Protein AF-A0A7S0R0D7-F1 (afdb_monomer)

Secondary structure (DSSP, 8-state):
-HHHHEEEE-SS-SEE-SSEEEEEEEEPPPTTS---S-GGG---EEEEEEEEPTTHHHHHHHHHHHHHHHHHHHHHS--TTGGGG-HHHHHHHHHHHHHHHT-HHHHHHHHHHHHHHTS-SSS---------

Structure (mmCIF, N/CA/C/O backbone):
data_AF-A0A7S0R0D7-F1
#
_entry.id   AF-A0A7S0R0D7-F1
#
loop_
_atom_site.group_PDB
_atom_site.id
_atom_site.type_symbol
_atom_site.label_atom_id
_atom_site.label_alt_id
_atom_site.label_comp_id
_atom_site.label_asym_id
_atom_site.label_entity_id
_atom_site.label_seq_id
_atom_site.pdbx_PDB_ins_code
_atom_site.Cartn_x
_atom_site.Cartn_y
_atom_site.Cartn_z
_atom_site.occupancy
_atom_site.B_iso_or_equiv
_atom_site.auth_seq_id
_atom_site.auth_comp_id
_atom_site.auth_asym_id
_atom_site.auth_atom_id
_atom_site.pdbx_PDB_model_num
ATOM 1 N N . GLU A 1 1 ? -10.658 -15.419 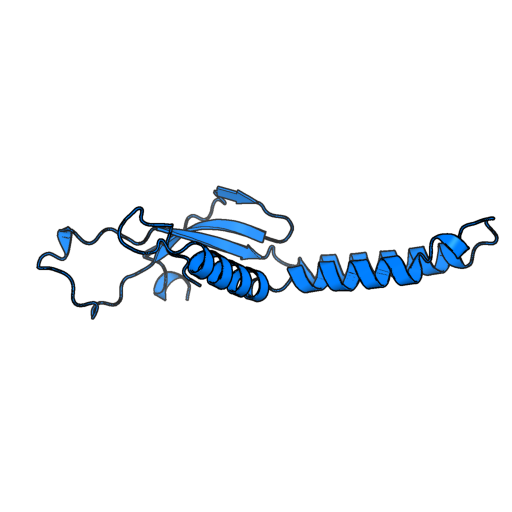15.283 1.00 74.62 1 GLU A N 1
ATOM 2 C CA . GLU A 1 1 ? -11.649 -14.809 14.361 1.00 74.62 1 GLU A CA 1
ATOM 3 C C . GLU A 1 1 ? -11.902 -13.342 14.723 1.00 74.62 1 GLU A C 1
ATOM 5 O O . GLU A 1 1 ? -11.580 -12.938 15.838 1.00 74.62 1 GLU A O 1
ATOM 10 N N . LEU A 1 2 ? -12.405 -12.516 13.797 1.00 81.69 2 LEU A N 1
ATOM 11 C CA . LEU A 1 2 ? -12.587 -11.064 14.011 1.00 81.69 2 LEU A CA 1
ATOM 12 C C . LEU A 1 2 ? -13.493 -10.781 15.224 1.00 81.69 2 LEU A C 1
ATOM 14 O O . LEU A 1 2 ? -13.250 -9.861 16.003 1.00 81.69 2 LEU A O 1
ATOM 18 N N . GLU A 1 3 ? -14.480 -11.645 15.426 1.00 84.12 3 GLU A N 1
ATOM 19 C CA . GLU A 1 3 ? -15.465 -11.632 16.502 1.00 84.12 3 GLU A CA 1
ATOM 20 C C . GLU A 1 3 ? -14.843 -11.894 17.879 1.00 84.12 3 GLU A C 1
ATOM 22 O O . GLU A 1 3 ? -15.466 -11.601 18.894 1.00 84.12 3 GLU A O 1
ATOM 27 N N . GLU A 1 4 ? -13.627 -12.434 17.967 1.00 86.00 4 GLU A N 1
ATOM 28 C CA . GLU A 1 4 ? -12.922 -12.606 19.247 1.00 86.00 4 GLU A CA 1
ATOM 29 C C . GLU A 1 4 ? -12.292 -11.292 19.722 1.00 86.00 4 GLU A C 1
ATOM 31 O O . GLU A 1 4 ? -12.142 -11.071 20.923 1.00 86.00 4 GLU A O 1
ATOM 36 N N . VAL A 1 5 ? -11.948 -10.409 18.782 1.00 87.31 5 VAL A N 1
ATOM 37 C CA . VAL A 1 5 ? -11.228 -9.156 19.046 1.00 87.31 5 VAL A CA 1
ATOM 38 C C . VAL A 1 5 ? -12.179 -7.963 19.086 1.00 87.31 5 VAL A C 1
ATOM 40 O O . VAL A 1 5 ? -12.029 -7.081 19.933 1.00 87.31 5 VAL A O 1
ATOM 43 N N . PHE A 1 6 ? -13.160 -7.923 18.184 1.00 90.88 6 PHE A N 1
ATOM 44 C CA . PHE A 1 6 ? -14.038 -6.772 17.992 1.00 90.88 6 PHE A CA 1
ATOM 45 C C . PHE A 1 6 ? -15.448 -7.037 18.514 1.00 90.88 6 PHE A C 1
ATOM 47 O O . PHE A 1 6 ? -16.008 -8.111 18.312 1.00 90.88 6 PHE A O 1
ATOM 54 N N . ASP A 1 7 ? -16.015 -6.041 19.191 1.00 91.50 7 ASP A N 1
ATOM 55 C CA . ASP A 1 7 ? -17.417 -6.023 19.613 1.00 91.50 7 ASP A CA 1
ATOM 56 C C . ASP A 1 7 ? -18.331 -5.779 18.405 1.00 91.50 7 ASP A C 1
ATOM 58 O O . ASP A 1 7 ? -19.301 -6.495 18.177 1.00 91.50 7 ASP A O 1
ATOM 62 N N . TRP A 1 8 ? -17.939 -4.826 17.559 1.00 92.00 8 TRP A N 1
ATOM 63 C CA . TRP A 1 8 ? -18.526 -4.600 16.244 1.00 92.00 8 TRP A CA 1
ATOM 64 C C . TRP A 1 8 ? -17.468 -4.093 15.263 1.00 92.00 8 TRP A C 1
ATOM 66 O O . TRP A 1 8 ? -16.463 -3.488 15.654 1.00 92.00 8 TRP A O 1
ATOM 76 N N . PHE A 1 9 ? -17.716 -4.327 13.975 1.00 94.19 9 PHE A N 1
ATOM 77 C CA . PHE A 1 9 ? -16.850 -3.919 12.873 1.00 94.19 9 PHE A CA 1
ATOM 78 C C . PHE A 1 9 ? -17.699 -3.412 11.704 1.00 94.19 9 PHE A C 1
ATOM 80 O O . PHE A 1 9 ? -18.558 -4.131 11.197 1.00 94.19 9 PHE A O 1
ATOM 87 N N . GLU A 1 10 ? -17.468 -2.174 11.275 1.00 95.19 10 GLU A N 1
ATOM 88 C CA . GLU A 1 10 ? -18.192 -1.561 10.164 1.00 95.19 10 GLU A CA 1
ATOM 89 C C . GLU A 1 10 ? -17.595 -2.009 8.823 1.00 95.19 10 GLU A C 1
ATOM 91 O O . GLU A 1 10 ? -16.415 -1.786 8.535 1.00 95.19 10 GLU A O 1
ATOM 96 N N . ILE A 1 11 ? -18.409 -2.679 8.004 1.00 93.69 11 ILE A N 1
ATOM 97 C CA . ILE A 1 11 ? -17.967 -3.233 6.716 1.00 93.69 11 ILE A CA 1
ATOM 98 C C . ILE A 1 11 ? -17.707 -2.125 5.697 1.00 93.69 11 ILE A C 1
ATOM 100 O O . ILE A 1 11 ? -16.772 -2.239 4.904 1.00 93.69 11 ILE A O 1
ATOM 104 N N . ASP A 1 12 ? -18.476 -1.040 5.746 1.00 95.62 12 ASP A N 1
ATOM 105 C CA . ASP A 1 12 ? -18.248 0.102 4.873 1.00 95.62 12 ASP A CA 1
ATOM 106 C C . ASP A 1 12 ? -17.009 0.883 5.341 1.00 95.62 12 ASP A C 1
ATOM 108 O O . ASP A 1 12 ? -16.885 1.238 6.519 1.00 95.62 12 ASP A O 1
ATOM 112 N N . PRO A 1 13 ? -16.035 1.130 4.450 1.00 96.06 13 PRO A N 1
ATOM 113 C CA . PRO A 1 13 ? -14.838 1.860 4.820 1.00 96.06 13 PRO A CA 1
ATOM 114 C C . PRO A 1 13 ? -15.164 3.342 5.034 1.00 96.06 13 PRO A C 1
ATOM 116 O O . PRO A 1 13 ? -15.786 3.993 4.198 1.00 96.06 13 PRO A O 1
ATOM 119 N N . ILE A 1 14 ? -14.639 3.906 6.118 1.00 95.94 14 ILE A N 1
ATOM 120 C CA . ILE A 1 14 ? -14.713 5.340 6.429 1.00 95.94 14 ILE A CA 1
ATOM 121 C C . ILE A 1 14 ? -13.608 6.149 5.734 1.00 95.94 14 ILE A C 1
ATOM 123 O O . ILE A 1 14 ? -13.621 7.378 5.748 1.00 95.94 14 ILE A O 1
ATOM 127 N N . GLY A 1 15 ? -12.624 5.469 5.139 1.00 93.38 15 GLY A N 1
ATOM 128 C CA . GLY A 1 15 ? -11.531 6.107 4.420 1.00 93.38 15 GLY A CA 1
ATOM 129 C C . GLY A 1 15 ? -10.736 5.146 3.543 1.00 93.38 15 GLY A C 1
ATOM 130 O O . GLY A 1 15 ? -10.775 3.925 3.702 1.00 93.38 15 GLY A O 1
ATOM 131 N N . ALA A 1 16 ? -9.971 5.714 2.617 1.00 91.12 16 ALA A N 1
ATOM 132 C CA . ALA A 1 16 ? -9.093 4.983 1.715 1.00 91.12 16 ALA A CA 1
ATOM 133 C C . ALA A 1 16 ? -7.674 5.559 1.768 1.00 91.12 16 ALA A C 1
ATOM 135 O O . ALA A 1 16 ? -7.481 6.770 1.810 1.00 91.12 16 ALA A O 1
ATOM 136 N N . GLY A 1 17 ? -6.681 4.677 1.738 1.00 83.69 17 GLY A N 1
ATOM 137 C CA . GLY A 1 17 ? -5.287 4.999 1.452 1.00 83.69 17 GLY A CA 1
ATOM 138 C C . GLY A 1 17 ? -4.819 4.284 0.183 1.00 83.69 17 GLY A C 1
ATOM 139 O O . GLY A 1 17 ? -5.595 3.572 -0.459 1.00 83.69 17 GLY A O 1
ATOM 140 N N . CYS A 1 18 ? -3.536 4.444 -0.156 1.00 85.62 18 CYS A N 1
ATOM 141 C CA . CYS A 1 18 ? -2.952 3.878 -1.377 1.00 85.62 18 CYS A CA 1
ATOM 142 C C . CYS A 1 18 ? -3.202 2.363 -1.492 1.00 85.62 18 CYS A C 1
ATOM 144 O O . CYS A 1 18 ? -3.922 1.910 -2.376 1.00 85.62 18 CYS A O 1
ATOM 146 N N . ILE A 1 19 ? -2.669 1.578 -0.551 1.00 93.12 19 ILE A N 1
ATOM 147 C CA . ILE A 1 19 ? -2.742 0.106 -0.586 1.00 93.12 19 ILE A CA 1
ATOM 148 C C . ILE A 1 19 ? -3.789 -0.495 0.364 1.00 93.12 19 ILE A C 1
ATOM 150 O O . ILE A 1 19 ? -3.905 -1.716 0.478 1.00 93.12 19 ILE A O 1
ATOM 154 N N . ALA A 1 20 ? -4.510 0.347 1.101 1.00 94.50 20 ALA A N 1
ATOM 155 C CA . ALA A 1 20 ? -5.342 -0.070 2.222 1.00 94.50 20 ALA A CA 1
ATOM 156 C C . ALA A 1 20 ? -6.610 0.778 2.334 1.00 94.50 20 ALA A C 1
ATOM 158 O O . ALA A 1 20 ? -6.681 1.889 1.816 1.00 94.50 20 ALA A O 1
ATOM 159 N N . GLN A 1 21 ? -7.593 0.255 3.046 1.00 95.56 21 GL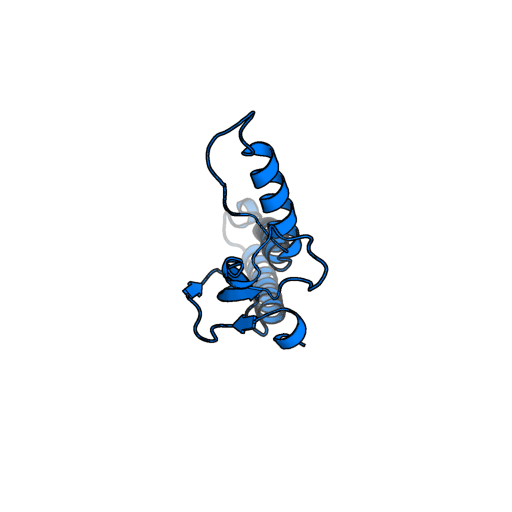N A N 1
ATOM 160 C CA . GLN A 1 21 ? -8.840 0.919 3.410 1.00 95.56 21 GLN A CA 1
ATOM 161 C C . GLN A 1 21 ? -8.954 0.993 4.930 1.00 95.56 21 GLN A C 1
ATOM 163 O O . GLN A 1 21 ? -8.330 0.203 5.635 1.00 95.56 21 GLN A O 1
ATOM 168 N N . VAL A 1 22 ? -9.698 1.969 5.437 1.00 96.19 22 VAL A N 1
ATOM 169 C CA . VAL A 1 22 ? -9.859 2.210 6.871 1.00 96.19 22 VAL A CA 1
ATOM 170 C C . VAL A 1 22 ? -11.311 1.972 7.245 1.00 96.19 22 VAL A C 1
ATOM 172 O O . VAL A 1 22 ? -12.205 2.576 6.661 1.00 96.19 22 VAL A O 1
ATOM 175 N N . HIS A 1 23 ? -11.520 1.113 8.231 1.00 95.75 23 HIS A N 1
ATOM 176 C CA . HIS A 1 23 ? -12.818 0.771 8.796 1.00 95.75 23 HIS A CA 1
ATOM 177 C C . HIS A 1 23 ? -12.922 1.287 10.220 1.00 95.75 23 HIS A C 1
ATOM 179 O O . HIS A 1 23 ? -11.914 1.468 10.906 1.00 95.75 23 HIS A O 1
ATOM 185 N N . ARG A 1 24 ? -14.148 1.499 10.677 1.00 95.62 24 ARG A N 1
ATOM 186 C CA . ARG A 1 24 ? -14.427 1.832 12.068 1.00 95.62 24 ARG A CA 1
ATOM 187 C C . ARG A 1 24 ? -14.805 0.553 12.815 1.00 95.62 24 ARG A C 1
ATOM 189 O O . ARG A 1 24 ? -15.569 -0.257 12.300 1.00 95.62 24 ARG A O 1
ATOM 196 N N . ALA A 1 25 ? -14.274 0.357 14.017 1.00 94.12 25 ALA A N 1
ATOM 197 C CA . ALA A 1 25 ? -14.587 -0.812 14.843 1.00 94.12 25 ALA A CA 1
ATOM 198 C C . ALA A 1 25 ? -14.522 -0.474 16.339 1.00 94.12 25 ALA A C 1
ATOM 200 O O . ALA A 1 25 ? -13.952 0.553 16.712 1.00 94.12 25 ALA A O 1
ATOM 201 N N . ALA A 1 26 ? -15.047 -1.345 17.201 1.00 92.44 26 ALA A N 1
ATOM 202 C CA . ALA A 1 26 ? -14.800 -1.298 18.644 1.00 92.44 26 ALA A CA 1
ATOM 203 C C . ALA A 1 26 ? -14.150 -2.591 19.134 1.00 92.44 26 ALA A C 1
ATOM 205 O O . ALA A 1 26 ? -14.570 -3.679 18.751 1.00 92.44 26 ALA A O 1
ATOM 206 N N . ILE A 1 27 ? -13.133 -2.475 19.988 1.00 90.00 27 ILE A N 1
ATOM 207 C CA . ILE A 1 27 ? -12.400 -3.620 20.550 1.00 90.00 27 ILE A CA 1
ATOM 208 C C . ILE A 1 27 ? -13.091 -4.121 21.826 1.00 90.00 27 ILE A C 1
ATOM 210 O O . ILE A 1 27 ? -13.471 -3.317 22.683 1.00 90.00 27 ILE A O 1
ATOM 214 N N . LYS A 1 28 ? -13.188 -5.447 21.990 1.00 85.94 28 LYS A N 1
ATOM 215 C CA . LYS A 1 28 ? -13.644 -6.088 23.232 1.00 85.94 28 LYS A CA 1
ATOM 216 C C . LYS A 1 28 ? -12.629 -5.854 24.352 1.00 85.94 28 LYS A C 1
ATOM 218 O O . LYS A 1 28 ? -11.435 -6.101 24.184 1.00 85.94 28 LYS A O 1
ATOM 223 N N . ARG A 1 29 ? -13.080 -5.400 25.525 1.00 72.56 29 ARG A N 1
ATOM 224 C CA . ARG A 1 29 ? -12.200 -5.339 26.704 1.00 72.56 29 ARG A CA 1
ATOM 225 C C . ARG A 1 29 ? -11.978 -6.741 27.282 1.00 72.56 29 ARG A C 1
ATOM 227 O O . ARG A 1 29 ? -12.935 -7.507 27.367 1.00 72.56 29 ARG A O 1
ATOM 234 N N . PRO A 1 30 ? -10.760 -7.056 27.758 1.00 62.75 30 PRO A N 1
ATOM 235 C CA . PRO A 1 30 ? -10.552 -8.205 28.629 1.00 62.75 30 PRO A CA 1
ATOM 236 C C . PRO A 1 30 ? -11.405 -8.052 29.892 1.00 62.75 30 PRO A C 1
ATOM 238 O O . PRO A 1 30 ? -11.394 -6.983 30.510 1.00 62.75 30 PRO A O 1
ATOM 241 N N . MET A 1 31 ? -12.108 -9.119 30.280 1.00 52.62 31 MET A N 1
ATOM 242 C CA . MET A 1 31 ? -12.955 -9.154 31.481 1.00 52.62 31 MET A CA 1
ATOM 243 C C . MET A 1 31 ? -12.155 -8.849 32.768 1.00 52.62 31 MET A C 1
ATOM 245 O O . MET A 1 31 ? -12.710 -8.336 33.732 1.00 52.62 31 MET A O 1
ATOM 249 N N . ASP A 1 32 ? -10.836 -9.077 32.736 1.00 51.69 32 ASP A N 1
ATOM 250 C CA . ASP A 1 32 ? -9.915 -8.938 33.873 1.00 51.69 32 ASP A CA 1
ATOM 251 C C . ASP A 1 32 ? -9.293 -7.537 34.009 1.00 51.69 32 ASP A C 1
ATOM 253 O O . ASP A 1 32 ? -8.372 -7.330 34.802 1.00 51.69 32 ASP A O 1
ATOM 257 N N . SER A 1 33 ? -9.742 -6.552 33.220 1.00 48.00 33 SER A N 1
ATOM 258 C CA . SER A 1 33 ? -9.293 -5.171 33.402 1.00 48.00 33 SER A CA 1
ATOM 259 C C . SER A 1 33 ? -9.883 -4.631 34.711 1.00 48.00 33 SER A C 1
ATOM 261 O O . SER A 1 33 ? -11.109 -4.516 34.797 1.00 48.00 33 SER A O 1
ATOM 263 N N . PRO A 1 34 ? -9.062 -4.285 35.726 1.00 47.31 34 PRO A N 1
ATOM 264 C CA . PRO A 1 34 ? -9.552 -3.805 37.011 1.00 47.31 34 PRO A CA 1
ATOM 265 C C . PRO A 1 34 ? -10.163 -2.423 36.788 1.00 47.31 34 PRO A C 1
ATOM 267 O O . PRO A 1 34 ? -9.478 -1.401 36.813 1.00 47.31 34 PRO A O 1
ATOM 270 N N . THR A 1 35 ? -11.450 -2.389 36.466 1.00 52.19 35 THR A N 1
ATOM 271 C CA . THR A 1 35 ? -12.166 -1.149 36.216 1.00 52.19 35 THR A CA 1
ATOM 272 C C . THR A 1 35 ? -12.758 -0.684 37.532 1.00 52.19 35 THR A C 1
ATOM 274 O O . THR A 1 35 ? -13.441 -1.426 38.232 1.00 52.19 35 THR A O 1
ATOM 277 N N . THR A 1 36 ? -12.443 0.562 37.869 1.00 51.50 36 THR A N 1
ATOM 278 C CA . THR A 1 36 ? -13.380 1.524 38.455 1.00 51.50 36 THR A CA 1
ATOM 279 C C . THR A 1 36 ? -14.813 0.993 38.538 1.00 51.50 36 THR A C 1
ATOM 281 O O . THR A 1 36 ? -15.456 0.887 37.502 1.00 51.50 36 THR A O 1
ATOM 284 N N . ALA A 1 37 ? -15.225 0.652 39.763 1.00 51.62 37 ALA A N 1
ATOM 285 C CA . ALA A 1 37 ? -16.540 0.505 40.413 1.00 51.62 37 ALA A CA 1
ATOM 286 C C . ALA A 1 37 ? -17.872 0.315 39.636 1.00 51.62 37 ALA A C 1
ATOM 288 O O . ALA A 1 37 ? -18.861 0.004 40.293 1.00 51.62 37 ALA A O 1
ATOM 289 N N . ASP A 1 38 ? -17.959 0.467 38.316 1.00 50.75 38 ASP A N 1
ATOM 290 C CA . ASP A 1 38 ? -19.203 0.343 37.559 1.00 50.75 38 ASP A CA 1
ATOM 291 C C . ASP A 1 38 ? -18.956 -0.129 36.103 1.00 50.75 38 ASP A C 1
ATOM 293 O O . ASP A 1 38 ? -18.500 0.653 35.260 1.00 50.75 38 ASP A O 1
ATOM 297 N N . PRO A 1 39 ? -19.255 -1.399 35.765 1.00 54.22 39 PRO A N 1
ATOM 298 C CA . PRO A 1 39 ? -19.148 -1.909 34.399 1.00 54.22 39 PRO A CA 1
ATOM 299 C C . PRO A 1 39 ? -20.113 -1.227 33.410 1.00 54.22 39 PRO A C 1
ATOM 301 O O . PRO A 1 39 ? -19.885 -1.320 32.205 1.00 54.22 39 PRO A O 1
ATOM 304 N N . ALA A 1 40 ? -21.139 -0.500 33.877 1.00 53.38 40 ALA A N 1
ATOM 305 C CA . ALA A 1 40 ? -22.051 0.253 33.012 1.00 53.38 40 ALA A CA 1
ATOM 306 C C . ALA A 1 40 ? -21.448 1.563 32.459 1.00 53.38 40 ALA A C 1
ATOM 308 O O . ALA A 1 40 ? -21.991 2.130 31.514 1.00 53.38 40 ALA A O 1
ATOM 309 N N . GLN A 1 41 ? -20.324 2.038 33.013 1.00 50.97 41 GLN A N 1
ATOM 310 C CA . GLN A 1 41 ? -19.657 3.290 32.608 1.00 50.97 41 GLN A CA 1
ATOM 311 C C . GLN A 1 41 ? -18.388 3.070 31.768 1.00 50.97 41 GLN A C 1
ATOM 313 O O . GLN A 1 41 ? -17.675 4.018 31.434 1.00 50.97 41 GLN A O 1
ATOM 318 N N . ALA A 1 42 ? -18.068 1.825 31.417 1.00 57.53 42 ALA A N 1
ATOM 319 C CA . ALA A 1 42 ? -16.909 1.520 30.592 1.00 57.53 42 ALA A CA 1
ATOM 320 C C . ALA A 1 42 ? -17.190 1.837 29.112 1.00 57.53 42 ALA A C 1
ATOM 322 O O . ALA A 1 42 ? -17.744 1.013 28.389 1.00 57.53 42 ALA A O 1
ATOM 323 N N . GLU A 1 43 ? -16.771 3.015 28.641 1.00 65.38 43 GLU A N 1
ATOM 324 C CA . GLU A 1 43 ? -16.844 3.360 27.215 1.00 65.38 43 GLU A CA 1
ATOM 325 C C . GLU A 1 43 ? -16.050 2.365 26.345 1.00 65.38 43 GLU A C 1
ATOM 327 O O . GLU A 1 43 ? -14.894 2.020 26.637 1.00 65.38 43 GLU A O 1
ATOM 332 N N . ALA A 1 44 ? -16.681 1.910 25.257 1.00 75.62 44 ALA A N 1
ATOM 333 C CA . ALA A 1 44 ? -16.071 1.027 24.271 1.00 75.62 44 ALA A CA 1
ATOM 334 C C . ALA A 1 44 ? -14.879 1.715 23.586 1.00 75.62 44 ALA A C 1
ATOM 336 O 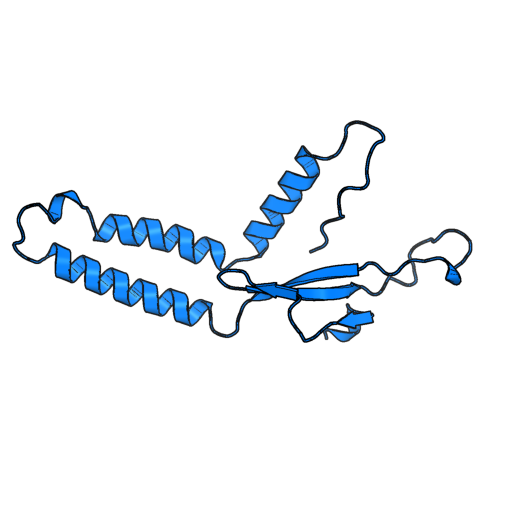O . ALA A 1 44 ? -14.955 2.878 23.184 1.00 75.62 44 ALA A O 1
ATOM 337 N N . MET A 1 45 ? -13.771 0.988 23.407 1.00 84.81 45 MET A N 1
ATOM 338 C CA . MET A 1 45 ? -12.609 1.529 22.704 1.00 84.81 45 MET A CA 1
ATOM 339 C C . MET A 1 45 ? -12.847 1.490 21.193 1.00 84.81 45 MET A C 1
ATOM 341 O O . MET A 1 45 ? -12.618 0.467 20.546 1.00 84.81 45 MET A O 1
ATOM 345 N N . VAL A 1 46 ? -13.300 2.617 20.643 1.00 90.25 46 VAL A N 1
ATOM 346 C CA . VAL A 1 46 ? -13.478 2.808 19.200 1.00 90.25 46 VAL A CA 1
ATOM 347 C C . VAL A 1 46 ? -12.119 3.002 18.527 1.00 90.25 46 VAL A C 1
ATOM 349 O O . VAL A 1 46 ? -11.309 3.821 18.963 1.00 90.25 46 VAL A O 1
ATOM 352 N N . VAL A 1 47 ? -11.875 2.260 17.451 1.00 92.06 47 VAL A N 1
ATOM 353 C CA . VAL A 1 47 ? -10.617 2.248 16.701 1.00 92.06 47 VAL A CA 1
ATOM 354 C C . VAL A 1 47 ? -10.842 2.405 15.200 1.00 92.06 47 VAL A C 1
ATOM 356 O O . VAL A 1 47 ? -11.897 2.064 14.661 1.00 92.06 47 VAL A O 1
ATOM 359 N N . ALA A 1 48 ? -9.812 2.909 14.522 1.00 93.62 48 ALA A N 1
ATOM 360 C CA . ALA A 1 48 ? -9.708 2.899 13.070 1.00 93.62 48 ALA A CA 1
ATOM 361 C C . ALA A 1 48 ? -8.847 1.701 12.643 1.00 93.62 48 ALA A C 1
ATOM 363 O O . ALA A 1 48 ? -7.663 1.637 12.974 1.00 93.62 48 ALA A O 1
ATOM 364 N N . VAL A 1 49 ? -9.431 0.751 11.915 1.00 93.81 49 VAL A N 1
ATOM 365 C CA . VAL A 1 49 ? -8.761 -0.474 11.465 1.00 93.81 49 VAL A CA 1
ATOM 366 C C . VAL A 1 49 ? -8.355 -0.325 10.007 1.00 93.81 49 VAL A C 1
ATOM 368 O O . VAL A 1 49 ? -9.200 -0.245 9.118 1.00 93.81 49 VAL A O 1
ATOM 371 N N . LYS A 1 50 ? -7.047 -0.295 9.749 1.00 94.56 50 LYS A N 1
ATOM 372 C CA . LYS A 1 50 ? -6.491 -0.201 8.396 1.00 94.56 50 LYS A CA 1
ATOM 373 C C . LYS A 1 50 ? -6.256 -1.603 7.829 1.00 94.56 50 LYS A C 1
ATOM 375 O O . LYS A 1 50 ? -5.448 -2.359 8.359 1.00 94.56 50 LYS A O 1
ATOM 380 N N . VAL A 1 51 ? -6.944 -1.937 6.743 1.00 94.12 51 VAL A N 1
ATOM 381 C CA . VAL A 1 51 ? -6.939 -3.263 6.109 1.00 94.12 51 VAL A CA 1
ATOM 382 C C . VAL A 1 51 ? -6.329 -3.161 4.715 1.00 94.12 51 VAL A C 1
ATOM 384 O O . VAL A 1 51 ? -6.737 -2.316 3.916 1.00 94.12 51 VAL A O 1
ATOM 387 N N . LYS A 1 52 ? -5.349 -4.014 4.396 1.00 94.88 52 LYS A N 1
ATOM 388 C CA . LYS A 1 52 ? -4.769 -4.080 3.045 1.00 94.88 52 LYS A CA 1
ATOM 389 C C . LYS A 1 52 ? -5.825 -4.502 2.027 1.00 94.88 52 LYS A C 1
ATOM 391 O O . LYS A 1 52 ? -6.605 -5.417 2.274 1.00 94.88 52 LYS A O 1
ATOM 396 N N . ARG A 1 53 ? -5.806 -3.873 0.852 1.00 93.94 53 ARG A N 1
ATOM 397 C CA . ARG A 1 53 ? -6.648 -4.287 -0.274 1.00 93.94 53 ARG A CA 1
ATOM 398 C C . ARG A 1 53 ? -6.235 -5.685 -0.734 1.00 93.94 53 ARG A C 1
ATOM 400 O O . ARG A 1 53 ? -5.045 -5.993 -0.826 1.00 93.94 53 ARG A O 1
ATOM 407 N N . ALA A 1 54 ? -7.218 -6.521 -1.052 1.00 94.12 54 ALA A N 1
ATOM 408 C CA . ALA A 1 54 ? -6.961 -7.867 -1.541 1.00 94.12 54 ALA A CA 1
ATOM 409 C C . ALA A 1 54 ? -6.109 -7.832 -2.822 1.00 94.12 54 ALA A C 1
ATOM 411 O O . ALA A 1 54 ? -6.380 -7.067 -3.746 1.00 94.12 54 ALA A O 1
ATOM 412 N N . GLY A 1 55 ? -5.061 -8.657 -2.866 1.00 95.25 55 GLY A N 1
ATOM 413 C CA . GLY A 1 55 ? -4.195 -8.793 -4.040 1.00 95.25 55 GLY A CA 1
ATOM 414 C C . GLY A 1 55 ? -3.243 -7.621 -4.308 1.00 95.25 55 GLY A C 1
ATOM 415 O O . GLY A 1 55 ? -2.527 -7.673 -5.308 1.00 95.25 55 GLY A O 1
ATOM 416 N N . VAL A 1 56 ? -3.181 -6.604 -3.437 1.00 95.12 56 VAL A N 1
ATOM 417 C CA . VAL A 1 56 ? -2.340 -5.416 -3.666 1.00 95.12 56 VAL A CA 1
ATOM 418 C C . VAL A 1 56 ? -0.855 -5.754 -3.803 1.00 95.12 56 VAL A C 1
ATOM 420 O O . VAL A 1 56 ? -0.183 -5.185 -4.654 1.00 95.12 56 VAL A O 1
ATOM 423 N N . ASP A 1 57 ? -0.360 -6.744 -3.056 1.00 95.00 57 ASP A N 1
ATOM 424 C CA . ASP A 1 57 ? 1.031 -7.203 -3.150 1.00 95.00 57 ASP A CA 1
ATOM 425 C C . ASP A 1 57 ? 1.372 -7.693 -4.561 1.00 95.00 57 ASP A C 1
ATOM 427 O O . ASP A 1 57 ? 2.391 -7.321 -5.138 1.00 95.00 57 ASP A O 1
ATOM 431 N N . LYS A 1 58 ? 0.474 -8.492 -5.151 1.00 96.12 58 LYS A N 1
ATOM 432 C CA . LYS A 1 58 ? 0.648 -9.035 -6.503 1.00 96.12 58 LYS A CA 1
ATOM 433 C C . LYS A 1 58 ? 0.559 -7.937 -7.557 1.00 96.12 58 LYS A C 1
ATOM 435 O O . LYS A 1 58 ? 1.328 -7.960 -8.512 1.00 96.12 58 LYS A O 1
ATOM 440 N N . ALA A 1 59 ? -0.366 -6.992 -7.384 1.00 95.94 59 ALA A N 1
ATOM 441 C CA . ALA A 1 59 ? -0.509 -5.857 -8.289 1.00 95.94 59 ALA A CA 1
ATOM 442 C C . ALA A 1 59 ? 0.764 -4.999 -8.299 1.00 95.94 59 ALA A C 1
ATOM 444 O O . ALA A 1 59 ? 1.323 -4.768 -9.364 1.00 95.94 59 ALA A O 1
ATOM 445 N N . VAL A 1 60 ? 1.276 -4.629 -7.119 1.00 96.00 60 VAL A N 1
ATOM 446 C CA . VAL A 1 60 ? 2.508 -3.835 -6.996 1.00 96.00 60 VAL A CA 1
ATOM 447 C C . VAL A 1 60 ? 3.703 -4.568 -7.602 1.00 96.00 60 VAL A C 1
ATOM 449 O O . VAL A 1 60 ? 4.449 -3.972 -8.371 1.00 96.00 60 VAL A O 1
ATOM 452 N N . LEU A 1 61 ? 3.875 -5.862 -7.321 1.00 96.25 61 LEU A N 1
ATOM 453 C CA . LEU A 1 61 ? 4.988 -6.638 -7.881 1.00 96.25 61 LEU A CA 1
ATOM 454 C C . LEU A 1 61 ? 4.946 -6.710 -9.412 1.00 96.25 61 LEU A C 1
ATOM 456 O O . LEU A 1 61 ? 5.973 -6.505 -10.056 1.00 96.25 61 LEU A O 1
ATOM 460 N N . ARG A 1 62 ? 3.766 -6.954 -9.991 1.00 97.50 62 ARG A N 1
ATOM 461 C CA . ARG A 1 62 ? 3.574 -6.972 -11.446 1.00 97.50 62 ARG A CA 1
ATOM 462 C C . ARG A 1 62 ? 3.873 -5.607 -12.063 1.00 97.50 62 ARG A C 1
ATOM 464 O O . ARG A 1 62 ? 4.532 -5.526 -13.095 1.00 97.50 62 ARG A O 1
ATOM 471 N N . ASP A 1 63 ? 3.398 -4.536 -11.442 1.00 97.06 63 ASP A N 1
ATOM 472 C CA . ASP A 1 63 ? 3.596 -3.187 -11.966 1.00 97.06 63 ASP A CA 1
ATOM 473 C C . ASP A 1 63 ? 5.084 -2.783 -11.889 1.00 97.06 63 ASP A C 1
ATOM 475 O O . ASP A 1 63 ? 5.610 -2.189 -12.829 1.00 97.06 63 ASP A O 1
ATOM 479 N N . LEU A 1 64 ? 5.807 -3.191 -10.836 1.00 97.81 64 LEU A N 1
ATOM 480 C CA . LEU A 1 64 ? 7.263 -3.022 -10.743 1.00 97.81 64 LEU A CA 1
ATOM 481 C C . LEU A 1 64 ? 8.019 -3.829 -11.804 1.00 97.81 64 LEU A C 1
ATOM 483 O O . LEU A 1 64 ? 9.000 -3.339 -12.359 1.00 97.81 64 LEU A O 1
ATOM 487 N N . GLU A 1 65 ? 7.578 -5.048 -12.114 1.00 98.00 65 GLU A N 1
ATOM 488 C CA . GLU A 1 65 ? 8.157 -5.837 -13.203 1.00 98.00 65 GLU A CA 1
ATOM 489 C C . GLU A 1 65 ? 7.995 -5.125 -14.553 1.00 98.00 65 GLU A C 1
ATOM 491 O O . GLU A 1 65 ? 8.973 -4.964 -15.285 1.00 98.00 65 GLU A O 1
ATOM 496 N N . LEU A 1 66 ? 6.800 -4.606 -14.848 1.00 98.25 66 LEU A N 1
ATOM 497 C CA . LEU A 1 66 ? 6.553 -3.820 -16.060 1.00 98.25 66 LEU A CA 1
ATOM 498 C C . LEU A 1 66 ? 7.437 -2.568 -16.125 1.00 98.25 66 LEU 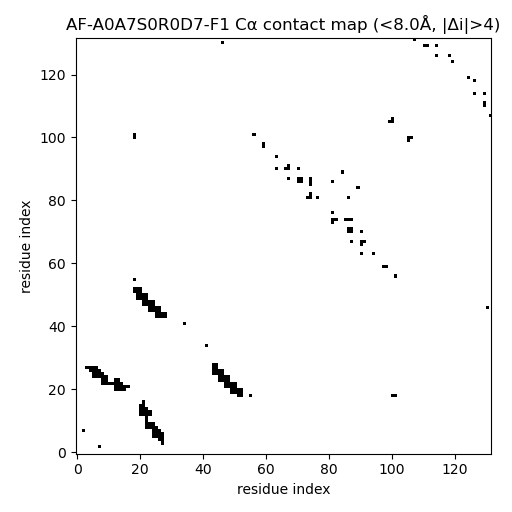A C 1
ATOM 500 O O . LEU A 1 66 ? 7.996 -2.268 -17.181 1.00 98.25 66 LEU A O 1
ATOM 504 N N . LEU A 1 67 ? 7.605 -1.859 -15.005 1.00 98.00 67 LEU A N 1
ATOM 505 C CA . LEU A 1 67 ? 8.481 -0.687 -14.929 1.00 98.00 67 LEU A CA 1
ATOM 506 C C . LEU A 1 67 ? 9.947 -1.045 -15.178 1.00 98.00 67 LEU A C 1
ATOM 508 O O . LEU A 1 67 ? 10.621 -0.324 -15.910 1.00 98.00 67 LEU A O 1
ATOM 512 N N . ARG A 1 68 ? 10.438 -2.162 -14.631 1.00 98.00 68 ARG A N 1
ATOM 513 C CA . ARG A 1 68 ? 11.810 -2.645 -14.863 1.00 98.00 68 ARG A CA 1
ATOM 514 C C . ARG A 1 68 ? 12.051 -2.969 -16.330 1.00 98.00 68 ARG A C 1
ATOM 516 O O . ARG A 1 68 ? 13.026 -2.496 -16.913 1.00 98.00 68 ARG A O 1
ATOM 523 N N . TRP A 1 69 ? 11.137 -3.721 -16.941 1.00 98.00 69 TRP A N 1
ATOM 524 C CA . TRP A 1 69 ? 11.193 -4.037 -18.368 1.00 98.00 69 TRP A CA 1
ATOM 525 C C . TRP A 1 69 ? 11.153 -2.773 -19.230 1.00 98.00 69 TRP A C 1
ATOM 527 O O . TRP A 1 69 ? 11.973 -2.615 -20.134 1.00 98.00 69 TRP A O 1
ATOM 537 N N . GLY A 1 70 ? 10.243 -1.845 -18.924 1.00 97.00 70 GLY A N 1
ATOM 538 C CA . GLY A 1 70 ? 10.125 -0.569 -19.624 1.00 97.00 70 GLY A CA 1
ATOM 539 C C . GLY A 1 70 ? 11.379 0.295 -19.490 1.00 97.00 70 GLY A C 1
ATOM 540 O O . GLY A 1 70 ? 11.875 0.815 -20.488 1.00 97.00 70 GLY A O 1
ATOM 541 N N . ALA A 1 71 ? 11.937 0.404 -18.283 1.00 96.62 71 ALA A N 1
ATOM 542 C CA . ALA A 1 71 ? 13.164 1.149 -18.029 1.00 96.62 71 ALA A CA 1
ATOM 543 C C . ALA A 1 71 ? 14.357 0.550 -18.777 1.00 96.62 71 ALA A C 1
ATOM 545 O O . ALA A 1 71 ? 15.094 1.296 -19.418 1.00 96.62 71 ALA A O 1
ATOM 546 N N . ALA A 1 72 ? 14.514 -0.777 -18.769 1.00 94.81 72 ALA A N 1
ATOM 547 C CA . ALA A 1 72 ? 15.563 -1.458 -19.524 1.00 94.81 72 ALA A CA 1
ATOM 548 C C . ALA A 1 72 ? 15.418 -1.231 -21.038 1.00 94.81 72 ALA A C 1
ATOM 550 O O . ALA A 1 72 ? 16.390 -0.875 -21.705 1.00 94.81 72 ALA A O 1
ATOM 551 N N . ALA A 1 73 ? 14.201 -1.370 -21.576 1.00 95.38 73 ALA A N 1
ATOM 552 C CA . ALA A 1 73 ? 13.924 -1.154 -22.992 1.00 95.38 73 ALA A CA 1
ATOM 553 C C . ALA A 1 73 ? 14.229 0.289 -23.414 1.00 95.38 73 ALA A C 1
ATOM 555 O O . ALA A 1 73 ? 14.963 0.507 -24.375 1.00 95.38 73 ALA A O 1
ATOM 556 N N . VAL A 1 74 ? 13.725 1.277 -22.669 1.00 94.56 74 VAL A N 1
ATOM 557 C CA . VAL A 1 74 ? 13.954 2.700 -22.951 1.00 94.56 74 VAL A CA 1
ATOM 558 C C . VAL A 1 74 ? 15.435 3.058 -22.814 1.00 94.56 74 VAL A C 1
ATOM 560 O O . VAL A 1 74 ? 15.967 3.777 -23.658 1.00 94.56 74 VAL A O 1
ATOM 563 N N . HIS A 1 75 ? 16.124 2.526 -21.803 1.00 93.31 75 HIS A N 1
ATOM 564 C CA . HIS A 1 75 ? 17.554 2.758 -21.598 1.00 93.31 75 HIS A CA 1
ATOM 565 C C . HIS A 1 75 ? 18.425 2.149 -22.713 1.00 93.31 75 HIS A C 1
ATOM 567 O O . HIS A 1 75 ? 19.499 2.676 -23.010 1.00 93.31 75 HIS A O 1
ATOM 573 N N . ALA A 1 76 ? 17.961 1.075 -23.361 1.00 91.19 76 ALA A N 1
ATOM 574 C CA . ALA A 1 76 ? 18.635 0.455 -24.501 1.00 91.19 76 ALA A CA 1
ATOM 575 C C . ALA A 1 76 ? 18.431 1.211 -25.830 1.00 91.19 76 ALA A C 1
ATOM 577 O O . ALA A 1 76 ? 19.193 0.995 -26.776 1.00 91.19 76 ALA A O 1
ATOM 578 N N . LEU A 1 77 ? 17.435 2.101 -25.928 1.00 92.38 77 LEU A N 1
ATOM 579 C CA . LEU A 1 77 ? 17.193 2.872 -27.149 1.00 92.38 77 LEU A CA 1
ATOM 580 C C . LEU A 1 77 ? 18.300 3.918 -27.380 1.00 92.38 77 LEU A C 1
ATOM 582 O O . LEU A 1 77 ? 18.761 4.563 -26.435 1.00 92.38 77 LEU A O 1
ATOM 586 N N . PRO A 1 78 ? 18.693 4.183 -28.642 1.00 87.69 78 PRO A N 1
ATOM 587 C CA . PRO A 1 78 ? 19.717 5.171 -28.990 1.00 87.69 78 PRO A CA 1
ATOM 588 C C . PRO A 1 78 ? 19.183 6.618 -28.934 1.00 87.69 78 PRO A C 1
ATOM 590 O O . PRO A 1 78 ? 19.461 7.437 -29.810 1.00 87.69 78 PRO A O 1
ATOM 593 N N . ILE A 1 79 ? 18.398 6.952 -27.908 1.00 89.94 79 ILE A N 1
ATOM 594 C CA . ILE A 1 79 ? 17.840 8.289 -27.698 1.00 89.94 79 ILE A CA 1
ATOM 595 C C . ILE A 1 79 ? 18.872 9.135 -26.952 1.00 89.94 79 ILE A C 1
ATOM 597 O O . ILE A 1 79 ? 19.358 8.778 -25.874 1.00 89.94 79 ILE A O 1
ATOM 601 N N . ARG A 1 80 ? 19.220 10.291 -27.523 1.00 86.56 80 ARG A N 1
ATOM 602 C CA . ARG A 1 80 ? 20.203 11.202 -26.931 1.00 86.56 80 ARG A CA 1
ATOM 603 C C . ARG A 1 80 ? 19.724 11.669 -25.553 1.00 86.56 80 ARG A C 1
ATOM 605 O O . ARG A 1 80 ? 18.660 12.258 -25.427 1.00 86.56 80 ARG A O 1
ATOM 612 N N . GLY A 1 81 ? 20.538 11.420 -24.530 1.00 85.25 81 GLY A N 1
ATOM 613 C CA . GLY A 1 81 ? 20.300 11.879 -23.160 1.00 85.25 81 GLY A CA 1
ATOM 614 C C . GLY A 1 81 ? 19.584 10.891 -22.233 1.00 85.25 81 GLY A C 1
ATOM 615 O O . GLY A 1 81 ? 19.617 11.098 -21.025 1.00 85.25 81 GLY A O 1
ATOM 616 N N . ILE A 1 82 ? 19.032 9.781 -22.746 1.00 88.19 82 ILE A N 1
ATOM 617 C CA . ILE A 1 82 ? 18.305 8.796 -21.921 1.00 88.19 82 ILE A CA 1
ATOM 618 C C . ILE A 1 82 ? 19.190 8.160 -20.837 1.00 88.19 82 ILE A C 1
ATOM 620 O O . ILE A 1 82 ? 18.737 7.869 -19.734 1.00 88.19 82 ILE A O 1
ATOM 624 N N . LYS A 1 83 ? 20.489 8.017 -21.124 1.00 85.06 83 LYS A N 1
ATOM 625 C CA . LYS A 1 83 ? 21.474 7.462 -20.190 1.00 85.06 83 LYS A CA 1
ATOM 626 C C . LYS A 1 83 ? 21.675 8.332 -18.948 1.00 85.06 83 LYS A C 1
ATOM 628 O O . LYS A 1 83 ? 22.002 7.796 -17.899 1.00 85.06 83 LYS A O 1
ATOM 633 N N . TYR A 1 84 ? 21.447 9.645 -19.044 1.00 91.62 84 TYR A N 1
ATOM 634 C CA . TYR A 1 84 ? 21.568 10.553 -17.897 1.00 91.62 84 TYR A CA 1
ATOM 635 C C . TYR A 1 84 ? 20.403 10.429 -16.915 1.00 91.62 84 TYR A C 1
ATOM 637 O O . TYR A 1 84 ? 20.527 10.871 -15.779 1.00 91.62 84 TYR A O 1
ATOM 645 N N . LEU A 1 85 ? 19.284 9.833 -17.340 1.00 90.38 85 LEU A N 1
ATOM 646 C CA . LEU A 1 85 ? 18.129 9.619 -16.473 1.00 90.38 85 LEU A CA 1
ATOM 647 C C . LEU A 1 85 ? 18.314 8.438 -15.518 1.00 90.38 85 LEU A C 1
ATOM 649 O O . LEU A 1 85 ? 17.547 8.350 -14.567 1.00 90.38 85 LEU A O 1
ATOM 653 N N . ALA A 1 86 ? 19.277 7.538 -15.782 1.00 92.44 86 ALA A N 1
ATOM 654 C CA . ALA A 1 86 ? 19.525 6.346 -14.963 1.00 92.44 86 ALA A CA 1
ATOM 655 C C . ALA A 1 86 ? 18.213 5.608 -14.610 1.00 92.44 86 ALA A C 1
ATOM 657 O O . ALA A 1 86 ? 17.916 5.324 -13.453 1.00 92.44 86 ALA A O 1
ATOM 658 N N . LEU A 1 87 ? 17.354 5.406 -15.625 1.00 94.50 87 LEU A N 1
ATOM 659 C CA . LEU A 1 87 ? 15.998 4.880 -15.425 1.00 94.50 87 LEU A CA 1
ATOM 660 C C . LEU A 1 87 ? 15.972 3.522 -14.707 1.00 94.50 87 LEU A C 1
ATOM 662 O O . LEU A 1 87 ? 15.125 3.372 -13.828 1.00 94.50 87 LEU A O 1
ATOM 666 N N . PRO A 1 88 ? 16.847 2.546 -15.029 1.00 95.75 88 PRO A N 1
ATOM 667 C CA . PRO A 1 88 ? 16.891 1.292 -14.280 1.00 95.75 88 PRO A CA 1
ATOM 668 C C . PRO A 1 88 ? 17.133 1.517 -12.782 1.00 95.75 88 PRO A C 1
ATOM 670 O O . PRO A 1 88 ? 16.402 0.989 -11.950 1.00 95.75 88 PRO A O 1
ATOM 673 N N . GLU A 1 89 ? 18.098 2.366 -12.433 1.00 96.75 89 GLU A N 1
ATOM 674 C CA . GLU A 1 89 ? 18.442 2.693 -11.051 1.00 96.75 89 GLU A CA 1
ATOM 675 C C . GLU A 1 89 ? 17.311 3.456 -10.345 1.00 96.75 89 GLU A C 1
ATOM 677 O O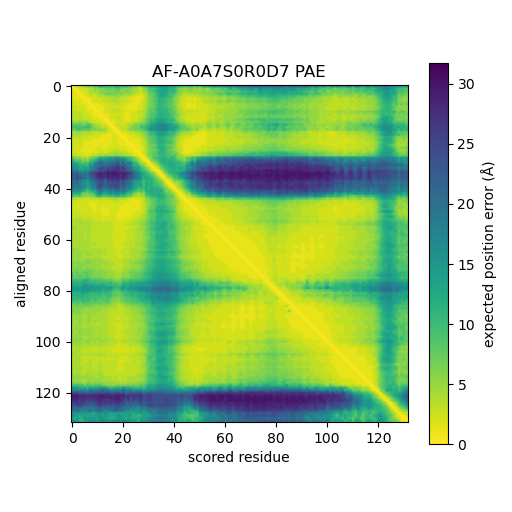 . GLU A 1 89 ? 16.984 3.171 -9.190 1.00 96.75 89 GLU A O 1
ATOM 682 N N . ALA A 1 90 ? 16.668 4.394 -11.046 1.00 96.25 90 ALA A N 1
ATOM 683 C CA . ALA A 1 90 ? 15.513 5.126 -10.537 1.00 96.25 90 ALA A CA 1
ATOM 684 C C . ALA A 1 90 ? 14.332 4.189 -10.233 1.00 96.25 90 ALA A C 1
ATOM 686 O O . ALA A 1 90 ? 13.661 4.357 -9.212 1.00 96.25 90 ALA A O 1
ATOM 687 N N . VAL A 1 91 ? 14.093 3.186 -11.086 1.00 97.94 91 VAL A N 1
ATOM 688 C CA . VAL A 1 91 ? 13.051 2.175 -10.864 1.00 97.94 91 VAL A CA 1
ATOM 689 C C . VAL A 1 91 ? 13.374 1.290 -9.665 1.00 97.94 91 VAL A C 1
ATOM 691 O O . VAL A 1 91 ? 12.465 1.018 -8.885 1.00 97.94 91 VAL A O 1
ATOM 694 N N . GLU A 1 92 ? 14.627 0.878 -9.461 1.00 97.69 92 GLU A N 1
ATOM 695 C CA . GLU A 1 92 ? 14.982 0.088 -8.272 1.00 97.69 92 GLU A CA 1
ATOM 696 C C . GLU A 1 92 ? 14.807 0.888 -6.979 1.00 97.69 92 GLU A C 1
ATOM 698 O O . GLU A 1 92 ? 14.187 0.396 -6.036 1.00 97.69 92 GLU A O 1
ATOM 703 N N . SER A 1 93 ? 15.236 2.155 -6.951 1.00 96.94 93 SER A N 1
ATOM 704 C CA . SER A 1 93 ? 14.986 3.012 -5.788 1.00 96.94 93 SER A CA 1
ATOM 705 C C . SER A 1 93 ? 13.485 3.171 -5.533 1.00 96.94 93 SER A C 1
ATOM 707 O O . SER A 1 93 ? 13.020 3.024 -4.403 1.00 96.94 93 SER A O 1
ATOM 709 N N . PHE A 1 94 ? 12.687 3.399 -6.577 1.00 96.31 94 PHE A N 1
ATOM 710 C CA . PHE 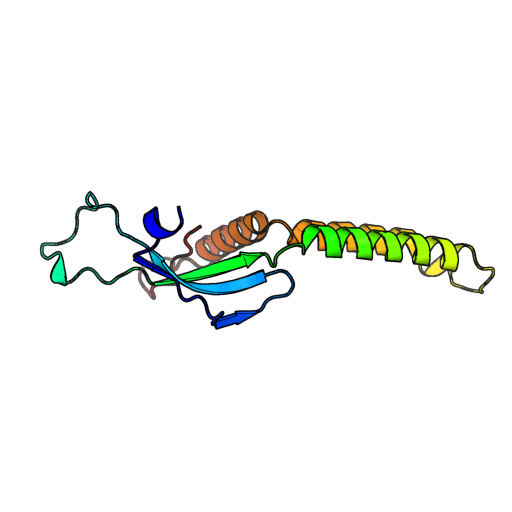A 1 94 ? 11.232 3.442 -6.449 1.00 96.31 94 PHE A CA 1
ATOM 711 C C . PHE A 1 94 ? 10.652 2.118 -5.918 1.00 96.31 94 PHE A C 1
ATOM 713 O O . PHE A 1 94 ? 9.783 2.136 -5.042 1.00 96.31 94 PHE A O 1
ATOM 720 N N . ALA A 1 95 ? 11.154 0.976 -6.394 1.00 97.00 95 ALA A N 1
ATOM 721 C CA . ALA A 1 95 ? 10.717 -0.349 -5.972 1.00 97.00 95 ALA A CA 1
ATOM 722 C C . ALA A 1 95 ? 10.941 -0.577 -4.474 1.00 97.00 95 ALA A C 1
ATOM 724 O O . ALA A 1 95 ? 10.021 -1.028 -3.792 1.00 97.00 95 ALA A O 1
ATOM 725 N N . GLU A 1 96 ? 12.110 -0.216 -3.941 1.00 95.25 96 GLU A N 1
ATOM 726 C CA . GLU A 1 96 ? 12.405 -0.310 -2.504 1.00 95.25 96 GLU A CA 1
ATOM 727 C C . GLU A 1 96 ? 11.372 0.454 -1.666 1.00 95.25 96 GLU A C 1
ATOM 729 O O . GLU A 1 96 ? 10.813 -0.080 -0.701 1.00 95.25 96 GLU A O 1
ATOM 734 N N . HIS A 1 97 ? 11.045 1.682 -2.077 1.00 92.81 97 HIS A N 1
ATOM 735 C CA . HIS A 1 97 ? 10.052 2.501 -1.388 1.00 92.81 97 HIS A CA 1
ATOM 736 C C . HIS A 1 97 ? 8.650 1.888 -1.478 1.00 92.81 97 HIS A C 1
ATOM 738 O O . HIS A 1 97 ? 7.967 1.792 -0.458 1.00 92.81 97 HIS A O 1
ATOM 744 N N . MET A 1 98 ? 8.216 1.436 -2.658 1.00 93.56 98 MET A N 1
ATOM 745 C CA . MET A 1 98 ? 6.890 0.830 -2.841 1.00 93.56 98 MET A CA 1
ATOM 746 C C . MET A 1 98 ? 6.725 -0.470 -2.059 1.00 93.56 98 MET A C 1
ATOM 748 O O . MET A 1 98 ? 5.699 -0.675 -1.409 1.00 93.56 98 MET A O 1
ATOM 752 N N . LEU A 1 99 ? 7.744 -1.327 -2.062 1.00 93.75 99 LEU A N 1
ATOM 753 C CA . LEU A 1 99 ? 7.719 -2.581 -1.317 1.00 93.75 99 LEU A CA 1
ATOM 754 C C . LEU A 1 99 ? 7.700 -2.336 0.195 1.00 93.75 99 LEU A C 1
ATOM 756 O O . LEU A 1 99 ? 6.993 -3.042 0.911 1.00 93.75 99 LEU A O 1
ATOM 760 N N . SER A 1 100 ? 8.389 -1.298 0.683 1.00 90.69 100 SER A N 1
ATOM 761 C CA . SER A 1 100 ? 8.357 -0.937 2.108 1.00 90.69 100 SER A CA 1
ATOM 762 C C . SER A 1 100 ? 6.952 -0.563 2.603 1.00 90.69 100 SER A C 1
ATOM 764 O O . SER A 1 100 ? 6.619 -0.807 3.763 1.00 90.69 100 SER A O 1
ATOM 766 N N . GLN A 1 101 ? 6.104 -0.016 1.722 1.00 88.19 101 GLN A N 1
ATOM 767 C CA . GLN A 1 101 ? 4.739 0.392 2.059 1.00 88.19 101 GLN A CA 1
ATOM 768 C C . GLN A 1 101 ? 3.772 -0.792 2.179 1.00 88.19 101 GLN A C 1
ATOM 770 O O . GLN A 1 101 ? 2.741 -0.646 2.829 1.00 88.19 101 GLN A O 1
ATOM 775 N N . LEU A 1 102 ? 4.090 -1.962 1.606 1.00 92.50 102 LEU A N 1
ATOM 776 C CA . LEU A 1 102 ? 3.248 -3.166 1.685 1.00 92.50 102 LEU A CA 1
ATOM 777 C C . LEU A 1 102 ? 3.176 -3.769 3.093 1.00 92.50 102 LEU A C 1
ATOM 779 O O . LEU A 1 102 ? 2.254 -4.546 3.377 1.00 92.50 102 LEU A O 1
ATOM 783 N N . ASP A 1 103 ? 4.114 -3.411 3.970 1.00 92.69 103 ASP A N 1
ATOM 784 C CA . ASP A 1 103 ? 4.141 -3.837 5.363 1.00 92.69 103 ASP A CA 1
ATOM 785 C C . ASP A 1 103 ? 3.614 -2.738 6.298 1.00 92.69 103 ASP A C 1
ATOM 787 O O . ASP A 1 103 ? 4.337 -1.830 6.718 1.00 92.69 103 ASP A O 1
ATOM 791 N N . LEU A 1 104 ? 2.344 -2.864 6.696 1.00 92.69 104 LEU A N 1
ATOM 792 C CA . LEU A 1 104 ? 1.711 -1.940 7.643 1.00 92.69 104 LEU A CA 1
ATOM 793 C C . LEU A 1 104 ? 2.371 -1.958 9.037 1.00 92.69 104 LEU A C 1
ATOM 795 O O . LEU A 1 104 ? 2.169 -1.031 9.822 1.00 92.69 104 LEU A O 1
ATOM 799 N N . ARG A 1 105 ? 3.201 -2.961 9.366 1.00 92.00 105 ARG A N 1
ATOM 800 C CA . ARG A 1 105 ? 3.938 -3.002 10.642 1.00 92.00 105 ARG A CA 1
ATOM 801 C C . ARG A 1 105 ? 4.995 -1.904 10.721 1.00 92.00 105 ARG A C 1
ATOM 803 O O . ARG A 1 105 ? 5.250 -1.380 11.806 1.00 92.00 105 ARG A O 1
ATOM 810 N N . SER A 1 106 ? 5.574 -1.526 9.584 1.00 90.06 106 SER A N 1
ATOM 811 C CA . SER A 1 106 ? 6.507 -0.401 9.490 1.00 90.06 106 SER A CA 1
ATOM 812 C C . SER A 1 106 ? 5.802 0.915 9.823 1.00 90.06 106 SER A C 1
ATOM 814 O O . SER A 1 106 ? 6.274 1.678 10.666 1.00 90.06 106 SER A O 1
ATOM 816 N N . GLU A 1 107 ? 4.616 1.147 9.246 1.00 90.31 107 GLU A N 1
ATOM 817 C CA . GLU A 1 107 ? 3.758 2.292 9.589 1.00 90.31 107 GLU A CA 1
ATOM 818 C C . GLU A 1 107 ? 3.405 2.284 11.082 1.00 90.31 107 GLU A C 1
ATOM 820 O O . GLU A 1 107 ? 3.541 3.299 11.766 1.00 90.31 107 GLU A O 1
ATOM 825 N N . ALA A 1 108 ? 3.060 1.117 11.624 1.00 91.25 108 ALA A N 1
ATOM 826 C CA . ALA A 1 108 ? 2.783 0.961 13.041 1.00 91.25 108 ALA A CA 1
ATOM 827 C C . ALA A 1 108 ? 3.971 1.336 13.941 1.00 91.25 108 ALA A C 1
ATOM 829 O O . ALA A 1 108 ? 3.812 2.044 14.938 1.00 91.25 108 ALA A O 1
ATOM 830 N N . ALA A 1 109 ? 5.183 0.890 13.608 1.00 91.19 109 ALA A N 1
ATOM 831 C CA . ALA A 1 109 ? 6.394 1.250 14.343 1.00 91.19 109 ALA A CA 1
ATOM 832 C C . ALA A 1 109 ? 6.657 2.767 14.311 1.00 91.19 109 ALA A C 1
ATOM 834 O O . ALA A 1 109 ? 6.982 3.358 15.349 1.00 91.19 109 ALA A O 1
ATOM 835 N N . HIS A 1 110 ? 6.450 3.409 13.157 1.00 91.19 110 HIS A N 1
ATOM 836 C CA . HIS A 1 110 ? 6.554 4.861 13.018 1.00 91.19 110 HIS A CA 1
ATOM 837 C C . HIS A 1 110 ? 5.507 5.601 13.854 1.00 91.19 110 HIS A C 1
ATOM 839 O O . HIS A 1 110 ? 5.868 6.529 14.576 1.00 91.19 110 HIS A O 1
ATOM 845 N N . LEU A 1 111 ? 4.248 5.152 13.854 1.00 91.44 111 LEU A N 1
ATOM 846 C CA . LEU A 1 111 ? 3.186 5.743 14.673 1.00 91.44 111 LEU A CA 1
ATOM 847 C C . LEU A 1 111 ? 3.454 5.586 16.175 1.00 91.44 111 LEU A C 1
ATOM 849 O O . LEU A 1 111 ? 3.237 6.532 16.928 1.00 91.44 111 LEU A O 1
ATOM 853 N N . ARG A 1 112 ? 4.012 4.452 16.628 1.00 89.81 112 ARG A N 1
ATOM 854 C CA . ARG A 1 112 ? 4.459 4.297 18.030 1.00 89.81 112 ARG A CA 1
ATOM 855 C C . ARG A 1 112 ? 5.529 5.315 18.395 1.00 89.81 112 ARG A C 1
ATOM 857 O O . ARG A 1 112 ? 5.498 5.887 19.483 1.00 89.81 112 ARG A O 1
ATOM 864 N N . ARG A 1 113 ? 6.510 5.512 17.511 1.00 91.00 113 ARG A N 1
ATOM 865 C CA . ARG A 1 113 ? 7.579 6.493 17.726 1.00 91.00 113 ARG A CA 1
ATOM 866 C C . ARG A 1 113 ? 7.016 7.910 17.755 1.00 91.00 113 ARG A C 1
ATOM 868 O O . ARG A 1 113 ? 7.383 8.670 18.643 1.00 91.00 113 ARG A O 1
ATOM 875 N N . LEU A 1 114 ? 6.109 8.231 16.836 1.00 90.50 114 LEU A N 1
ATOM 876 C CA . LEU A 1 114 ? 5.418 9.513 16.792 1.00 90.50 114 LEU A CA 1
ATOM 877 C C . LEU A 1 114 ? 4.650 9.758 18.097 1.00 90.50 114 LEU A C 1
ATOM 879 O O . LEU A 1 114 ? 4.882 10.765 18.752 1.00 90.50 114 LEU A O 1
ATOM 883 N N . ALA A 1 115 ? 3.834 8.802 18.542 1.00 87.06 115 ALA A N 1
ATOM 884 C CA . ALA A 1 115 ? 3.086 8.910 19.792 1.00 87.06 115 ALA A CA 1
ATOM 885 C C . ALA A 1 115 ? 3.997 9.153 21.008 1.00 87.06 115 ALA A C 1
ATOM 887 O O . ALA A 1 115 ? 3.679 9.991 21.847 1.00 87.06 115 ALA A O 1
ATOM 888 N N . ARG A 1 116 ? 5.157 8.481 21.090 1.00 88.31 116 ARG A N 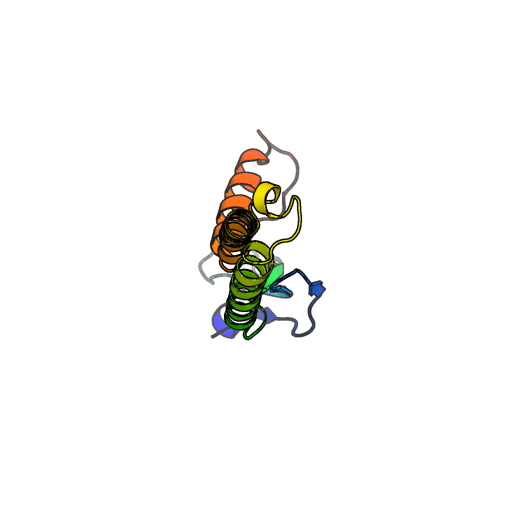1
ATOM 889 C CA . ARG A 1 116 ? 6.149 8.737 22.152 1.00 88.31 116 ARG A CA 1
ATOM 890 C C . ARG A 1 116 ? 6.737 10.145 22.074 1.00 88.31 116 ARG A C 1
ATOM 892 O O . ARG A 1 116 ? 6.825 10.813 23.094 1.00 88.31 116 ARG A O 1
ATOM 899 N N . ASN A 1 117 ? 7.120 10.595 20.881 1.00 89.94 117 ASN A N 1
ATOM 900 C CA . ASN A 1 117 ? 7.719 11.918 20.683 1.00 89.94 117 ASN A CA 1
ATOM 901 C C . ASN A 1 117 ? 6.742 13.066 20.985 1.00 89.94 117 ASN A C 1
ATOM 903 O O . ASN A 1 117 ? 7.173 14.137 21.394 1.00 89.94 117 ASN A O 1
ATOM 907 N N . PHE A 1 118 ? 5.444 12.838 20.774 1.00 86.81 118 PHE A N 1
ATOM 908 C CA . PHE A 1 118 ? 4.369 13.802 21.023 1.00 86.81 118 PHE A CA 1
ATOM 909 C C . PHE A 1 118 ? 3.603 13.515 22.324 1.00 86.81 118 PHE A C 1
ATOM 911 O O . PHE A 1 118 ? 2.549 14.102 22.557 1.00 86.81 118 PHE A O 1
ATOM 918 N N . SER A 1 119 ? 4.113 12.622 23.180 1.00 79.25 119 SER A N 1
ATOM 919 C CA . SER A 1 119 ? 3.541 12.422 24.510 1.00 79.25 119 SER A CA 1
ATOM 920 C C . SER A 1 119 ? 3.804 13.683 25.340 1.00 79.25 119 SER A C 1
ATOM 922 O O . SER A 1 119 ? 4.967 14.062 25.501 1.00 79.25 119 SER A O 1
ATOM 924 N N . PRO A 1 120 ? 2.762 14.362 25.845 1.00 69.75 120 PRO A N 1
ATOM 925 C CA . PRO A 1 120 ? 2.938 15.600 26.586 1.00 69.75 120 PRO A CA 1
ATOM 926 C C . PRO A 1 120 ? 3.763 15.335 27.848 1.00 69.75 120 PRO A C 1
ATOM 928 O O . PRO A 1 120 ? 3.476 14.414 28.617 1.00 69.75 120 PRO A O 1
ATOM 931 N N . ALA A 1 121 ? 4.791 16.153 28.075 1.00 61.09 121 ALA A N 1
ATOM 932 C CA . ALA A 1 121 ? 5.485 16.193 29.352 1.00 61.09 121 ALA A CA 1
ATOM 933 C C . ALA A 1 121 ? 4.516 16.780 30.391 1.00 61.09 121 ALA A C 1
ATOM 935 O O . ALA A 1 121 ? 4.403 17.992 30.517 1.00 61.09 121 ALA A O 1
ATOM 936 N N . SER A 1 122 ? 3.801 15.907 31.105 1.00 56.78 122 SER A N 1
ATOM 937 C CA . SER A 1 122 ? 2.826 16.243 32.150 1.00 56.78 122 SER A CA 1
ATOM 938 C C . SER A 1 122 ? 1.543 16.952 31.664 1.00 56.78 122 SER A C 1
ATOM 940 O O . SER A 1 122 ? 1.518 18.145 31.383 1.00 56.78 122 SER A O 1
ATOM 942 N N . GLY A 1 123 ? 0.428 16.212 31.649 1.00 51.31 123 GLY A N 1
ATOM 943 C CA . GLY A 1 123 ? -0.864 16.765 32.079 1.00 51.31 123 GLY A CA 1
ATOM 944 C C . GLY A 1 123 ? -1.791 17.476 31.083 1.00 51.31 123 GLY A C 1
ATOM 945 O O . GLY A 1 123 ? -2.718 18.125 31.555 1.00 51.31 123 GLY A O 1
ATOM 946 N N . SER A 1 124 ? -1.649 17.369 29.756 1.00 43.09 124 SER A N 1
ATOM 947 C CA . SER A 1 124 ? -2.680 17.932 28.860 1.00 43.09 124 SER A CA 1
ATOM 948 C C . SER A 1 124 ? -2.905 17.139 27.573 1.00 43.09 124 SER A C 1
ATOM 950 O O . SER A 1 124 ? -1.964 16.858 26.842 1.00 43.09 124 SER A O 1
ATOM 952 N N . ALA A 1 125 ? -4.188 16.852 27.322 1.00 45.59 125 ALA A N 1
ATOM 953 C CA . ALA A 1 125 ? -4.819 16.213 26.165 1.00 45.59 125 ALA A CA 1
ATOM 954 C C . ALA A 1 125 ? -4.483 14.731 25.896 1.00 45.59 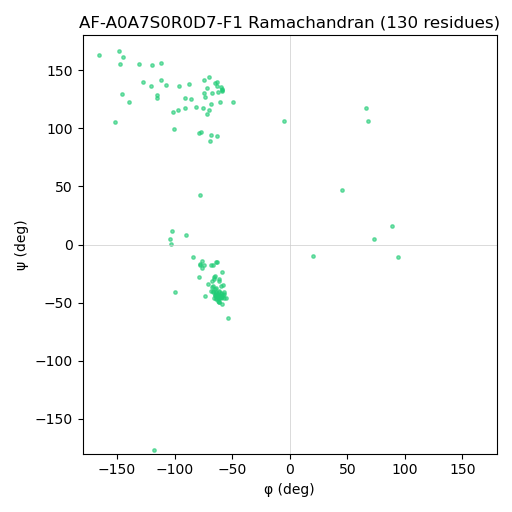125 ALA A C 1
ATOM 956 O O . ALA A 1 125 ? -3.362 14.342 25.574 1.00 45.59 125 ALA A O 1
ATOM 957 N N . SER A 1 126 ? -5.529 13.898 25.962 1.00 46.75 126 SER A N 1
ATOM 958 C CA . SER A 1 126 ? -5.539 12.517 25.476 1.00 46.75 126 SER A CA 1
ATOM 959 C C . SER A 1 126 ? -5.316 12.513 23.961 1.00 46.75 126 SER A C 1
ATOM 961 O O . SER A 1 126 ? -6.249 12.643 23.173 1.00 46.75 126 SER A O 1
ATOM 963 N N . ALA A 1 127 ? -4.059 12.378 23.539 1.00 51.47 127 ALA A N 1
ATOM 964 C CA . ALA A 1 127 ? -3.751 11.967 22.178 1.00 51.47 127 ALA A CA 1
ATOM 965 C C . ALA A 1 127 ? -4.368 10.578 21.945 1.00 51.47 127 ALA A C 1
ATOM 967 O O . ALA A 1 127 ? -4.274 9.703 22.814 1.00 51.47 127 ALA A O 1
ATOM 968 N N . GLY A 1 128 ? -5.019 10.382 20.794 1.00 55.69 128 GLY A N 1
ATOM 969 C CA . GLY A 1 128 ? -5.640 9.108 20.433 1.00 55.69 128 GLY A CA 1
ATOM 970 C C . GLY A 1 128 ? -4.665 7.948 20.637 1.00 55.69 128 GLY A C 1
ATOM 971 O O . GLY A 1 128 ? -3.553 7.949 20.105 1.00 55.69 128 GLY A O 1
ATOM 972 N N . LYS A 1 129 ? -5.058 6.970 21.458 1.00 61.88 129 LYS A N 1
ATOM 973 C CA . LYS A 1 129 ? -4.213 5.823 21.792 1.00 61.88 129 LYS A CA 1
ATOM 974 C C . LYS A 1 129 ? -4.106 4.912 20.572 1.00 61.88 129 LYS A C 1
ATOM 976 O O . LYS A 1 129 ? -5.086 4.287 20.180 1.00 61.88 129 LYS A O 1
ATOM 981 N N . VAL A 1 130 ? -2.912 4.823 19.988 1.00 59.06 130 VAL A N 1
ATOM 982 C CA . VAL A 1 130 ? -2.654 3.914 18.865 1.00 59.06 130 VAL A CA 1
ATOM 983 C C . VAL A 1 130 ? -2.543 2.483 19.394 1.00 59.06 130 VAL A C 1
ATOM 985 O O . VAL A 1 130 ? -1.661 2.180 20.201 1.00 59.06 130 VAL A O 1
ATOM 988 N N . VAL A 1 131 ? -3.453 1.620 18.951 1.00 59.91 131 VAL A N 1
ATOM 989 C CA . VAL A 1 131 ? -3.486 0.181 19.247 1.00 59.91 131 VAL A CA 1
ATOM 990 C C . VAL A 1 131 ? -3.186 -0.568 17.953 1.00 59.91 131 VAL A C 1
ATOM 992 O O . VAL A 1 131 ? -3.592 -0.119 16.883 1.00 59.91 131 VAL A O 1
ATOM 995 N N . PHE A 1 132 ? -2.424 -1.655 18.054 1.00 56.47 132 PHE A N 1
ATOM 996 C CA . PHE A 1 132 ? -1.939 -2.441 16.920 1.00 56.47 132 PHE A CA 1
ATOM 997 C C . PHE A 1 132 ? -2.361 -3.886 17.064 1.00 56.47 132 PHE A C 1
ATOM 999 O O . PHE A 1 132 ? -2.296 -4.363 18.221 1.00 56.47 132 PHE A O 1
#

Foldseek 3Di:
DVVQFFPDWDPDFPADDDFWTKTKTFTDDDPPDPDDDDPVPDDTQIDIDIGGDPCSVVVLVVVLVVQLVVLVVQCPDPDPPSVVVVSNVVSVVVSVVSVVVVDCVNVVVVVVVVCVVPVDPDDDDDDRDDDD

Nearest PDB structures (foldseek):
  8gm4-assembly1_A  TM=5.702E-01  e=5.255E+00  Homo sapiens
  5ds1-assembly1_A-2  TM=3.278E-01  e=4.332E+00  Pisum sativum
  7shq-assembly1_A  TM=4.137E-01  e=8.249E+00  Homo sapiens

Solvent-accessible surface area (backbone atoms only — not comparable to full-atom values): 8172 Å²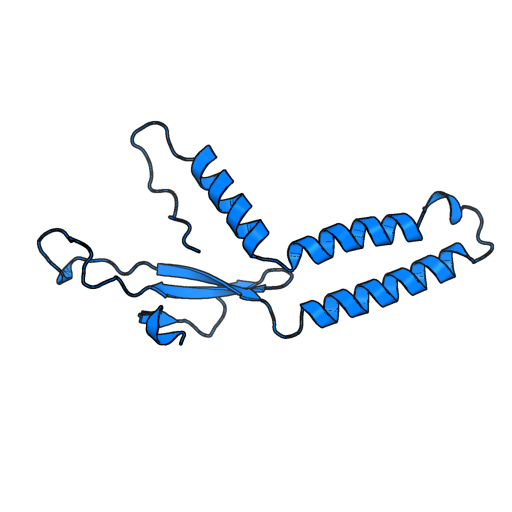 total; per-residue (Å²): 112,71,75,77,50,30,74,47,73,46,85,68,62,81,44,77,56,95,62,29,36,26,22,46,34,28,47,55,76,68,88,83,59,90,65,75,96,46,86,91,72,66,77,73,53,72,44,80,48,76,42,71,46,87,65,43,70,59,53,52,52,52,53,49,50,52,49,48,54,51,25,49,54,58,58,68,46,96,54,90,68,46,73,80,64,42,45,55,61,51,47,52,56,50,46,56,55,57,58,56,64,75,42,63,66,58,57,48,54,51,50,54,51,48,52,62,76,67,51,61,89,76,91,66,80,88,68,82,80,88,80,133

InterPro domains:
  IPR004147 ABC1 atypical kinase-like domain [PF03109] (2-120)
  IPR052402 ADCK protein kinase [PTHR45890] (2-120)

Organism: NCBI:txid1411642

Mean predicted aligned error: 8.69 Å

Sequence (132 aa):
ELEEVFDWFEIDPIGAGCIAQVHRAAIKRPMDSPTTADPAQAEAMVVAVKVKRAGVDKAVLRDLELLRWGAAAVHALPIRGIKYLALPEAVESFAEHMLSQLDLRSEAAHLRRLARNFSPASGSASAGKVVF

Radius of gyration: 22.37 Å; Cα contacts (8 Å, |Δi|>4): 114; chains: 1; bounding box: 44×33×69 Å

pLDDT: mean 84.36, std 16.08, range [43.09, 98.25]